Protein AF-A0A537VBP5-F1 (afdb_monomer)

Structure (mmCIF, N/CA/C/O backbone):
data_AF-A0A537VBP5-F1
#
_entry.id   AF-A0A537VBP5-F1
#
loop_
_atom_site.group_PDB
_atom_site.id
_atom_site.type_symbol
_atom_site.label_atom_id
_atom_site.label_alt_id
_atom_site.label_comp_id
_atom_site.label_asym_id
_atom_site.label_entity_id
_atom_site.label_seq_id
_atom_site.pdbx_PDB_ins_code
_atom_site.Cartn_x
_atom_site.Cartn_y
_atom_site.Cartn_z
_atom_site.occupancy
_atom_site.B_iso_or_equiv
_atom_site.auth_seq_id
_atom_site.auth_comp_id
_atom_site.auth_asym_id
_atom_site.auth_atom_id
_atom_site.pdbx_PDB_model_num
ATOM 1 N N . MET A 1 1 ? -20.173 78.931 26.736 1.00 52.53 1 MET A N 1
ATOM 2 C CA . MET A 1 1 ? -19.560 77.982 27.695 1.00 52.53 1 MET A CA 1
ATOM 3 C C . MET A 1 1 ? -19.810 76.545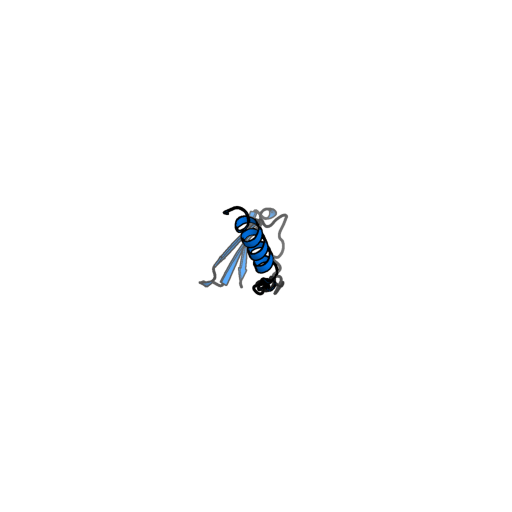 27.221 1.00 52.53 1 MET A C 1
ATOM 5 O O . MET A 1 1 ? -20.702 75.901 27.736 1.00 52.53 1 MET A O 1
ATOM 9 N N . MET A 1 2 ? -19.083 76.061 26.198 1.00 55.53 2 MET A N 1
ATOM 10 C CA . MET A 1 2 ? -19.261 74.708 25.611 1.00 55.53 2 MET A CA 1
ATOM 11 C C . MET A 1 2 ? -17.945 74.104 25.049 1.00 55.53 2 MET A C 1
ATOM 13 O O . MET A 1 2 ? -17.977 73.264 24.163 1.00 55.53 2 MET A O 1
ATOM 17 N N . MET A 1 3 ? -16.769 74.511 25.550 1.00 60.25 3 MET A N 1
ATOM 18 C CA . MET A 1 3 ? -15.457 74.130 24.975 1.00 60.25 3 MET A CA 1
ATOM 19 C C . MET A 1 3 ? -14.520 73.404 25.965 1.00 60.25 3 MET A C 1
ATOM 21 O O . MET A 1 3 ? -13.306 73.465 25.822 1.00 60.25 3 MET A O 1
ATOM 25 N N . ARG A 1 4 ? -15.055 72.770 27.023 1.00 56.09 4 ARG A N 1
ATOM 26 C CA . ARG A 1 4 ? -14.252 72.050 28.048 1.00 56.09 4 ARG A CA 1
ATOM 27 C C . ARG A 1 4 ? -14.545 70.545 28.134 1.00 56.09 4 ARG A C 1
ATOM 29 O O . ARG A 1 4 ? -13.780 69.821 28.754 1.00 56.09 4 ARG A O 1
ATOM 36 N N . TYR A 1 5 ? -15.603 70.066 27.479 1.00 57.06 5 TYR A N 1
ATOM 37 C CA . TYR A 1 5 ? -16.047 68.669 27.542 1.00 57.06 5 TYR A CA 1
ATOM 38 C C . TYR A 1 5 ? -15.398 67.686 26.541 1.00 57.06 5 TYR A C 1
ATOM 40 O O . TYR A 1 5 ? -15.249 66.526 26.916 1.00 57.06 5 TYR A O 1
ATOM 48 N N . PRO A 1 6 ? -14.939 68.068 25.326 1.00 53.72 6 PRO A N 1
ATOM 49 C CA . PRO A 1 6 ? -14.437 67.071 24.370 1.00 53.72 6 PRO A CA 1
ATOM 50 C C . PRO A 1 6 ? -13.040 66.540 24.738 1.00 53.72 6 PRO A C 1
ATOM 52 O O . PRO A 1 6 ? -12.716 65.393 24.451 1.00 53.72 6 PRO A O 1
ATOM 55 N N . CYS A 1 7 ? -12.230 67.344 25.436 1.00 51.22 7 CYS A N 1
ATOM 56 C CA . CYS A 1 7 ? -10.878 66.960 25.853 1.00 51.22 7 CYS A CA 1
ATOM 57 C C . CYS A 1 7 ? -10.892 65.920 26.992 1.00 51.22 7 CYS A C 1
ATOM 59 O O . CYS A 1 7 ? -10.079 65.000 27.013 1.00 51.22 7 CYS A O 1
ATOM 61 N N . VAL A 1 8 ? -11.871 66.013 27.903 1.00 55.34 8 VAL A N 1
ATOM 62 C CA . VAL A 1 8 ? -12.018 65.070 29.026 1.00 55.34 8 VAL A CA 1
ATOM 63 C C . VAL A 1 8 ? -12.542 63.713 28.544 1.00 55.34 8 VAL A C 1
ATOM 65 O O . VAL A 1 8 ? -12.083 62.679 29.018 1.00 55.34 8 VAL A O 1
ATOM 68 N N . VAL A 1 9 ? -13.443 63.699 27.554 1.00 55.00 9 VAL A N 1
ATOM 69 C CA . VAL A 1 9 ? -13.989 62.455 26.980 1.00 55.00 9 VAL A CA 1
ATOM 70 C C . VAL A 1 9 ? -12.916 61.659 26.225 1.00 55.00 9 VAL A C 1
ATOM 72 O O . VAL A 1 9 ? -12.848 60.441 26.381 1.0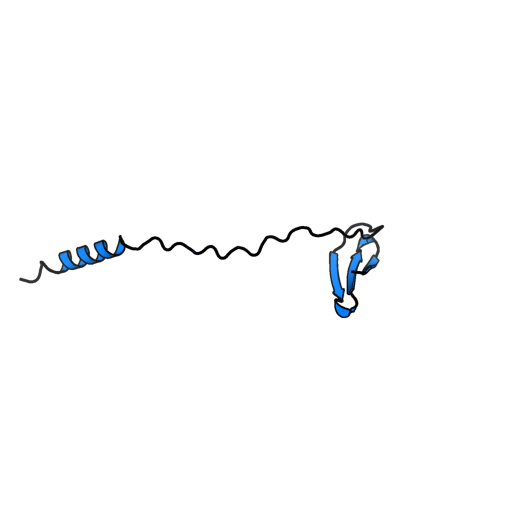0 55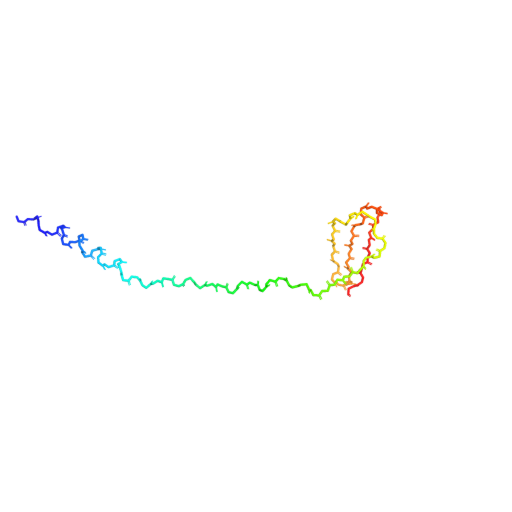.00 9 VAL A O 1
ATOM 75 N N . CYS A 1 10 ? -12.019 62.327 25.488 1.00 49.53 10 CYS A N 1
ATOM 76 C CA . CYS A 1 10 ? -10.882 61.657 24.843 1.00 49.53 10 CYS A CA 1
ATOM 77 C C . CYS A 1 10 ? -9.900 61.037 25.851 1.00 49.53 10 CYS A C 1
ATOM 79 O O . CYS A 1 10 ? -9.388 59.948 25.607 1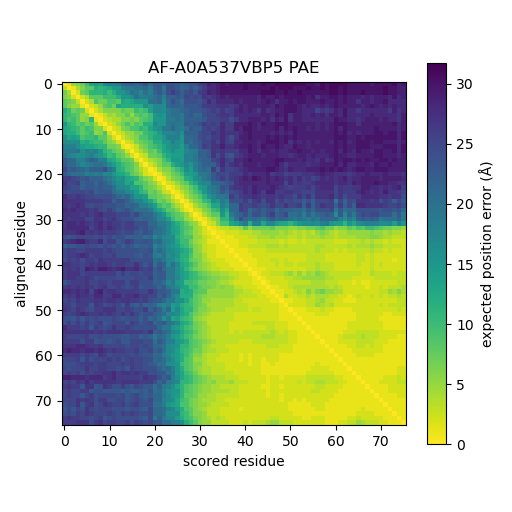.00 49.53 10 CYS A O 1
ATOM 81 N N . LEU A 1 11 ? -9.652 61.687 26.993 1.00 51.06 11 LEU A N 1
ATOM 82 C CA . LEU A 1 11 ? -8.706 61.191 28.002 1.00 51.06 11 LEU A CA 1
ATOM 83 C C . LEU A 1 11 ? -9.206 59.935 28.736 1.00 51.06 11 LEU A C 1
ATOM 85 O O . LEU A 1 11 ? -8.413 59.040 29.023 1.00 51.06 11 LEU A O 1
ATOM 89 N N . VAL A 1 12 ? -10.514 59.824 28.990 1.00 53.91 12 VAL A N 1
ATOM 90 C CA . VAL A 1 12 ? -11.099 58.641 29.651 1.00 53.91 12 VAL A CA 1
ATOM 91 C C . VAL A 1 12 ? -11.129 57.424 28.718 1.00 53.91 12 VAL A C 1
ATOM 93 O O . VAL A 1 12 ? -10.907 56.304 29.172 1.00 53.91 12 VAL A O 1
ATOM 96 N N . ALA A 1 13 ? -11.332 57.625 27.412 1.00 51.03 13 ALA A N 1
ATOM 97 C CA . ALA A 1 13 ? -11.338 56.535 26.431 1.00 51.03 13 ALA A CA 1
ATOM 98 C C . ALA A 1 13 ? -9.953 55.893 26.219 1.00 51.03 13 ALA A C 1
ATOM 100 O O . ALA A 1 13 ? -9.868 54.709 25.902 1.00 51.03 13 ALA A O 1
ATOM 101 N N . ILE A 1 14 ? -8.866 56.646 26.422 1.00 52.56 14 ILE A N 1
ATOM 102 C CA . ILE A 1 14 ? -7.493 56.125 26.310 1.00 52.56 14 ILE A CA 1
ATOM 103 C C . ILE A 1 14 ? -7.115 55.315 27.563 1.00 52.56 14 ILE A C 1
ATOM 105 O O . ILE A 1 14 ? -6.450 54.286 27.456 1.00 52.56 14 ILE A O 1
ATOM 109 N N . ALA A 1 15 ? -7.587 55.719 28.748 1.00 49.16 15 ALA A N 1
ATOM 110 C CA . ALA A 1 15 ? -7.259 55.051 30.011 1.00 49.16 15 ALA A CA 1
ATOM 111 C C . ALA A 1 15 ? -7.917 53.666 30.181 1.00 49.16 15 ALA A C 1
ATOM 113 O O . ALA A 1 15 ? -7.378 52.816 30.887 1.00 49.16 15 ALA A O 1
ATOM 114 N N . THR A 1 16 ? -9.053 53.400 29.528 1.00 49.25 16 THR A N 1
ATOM 115 C CA . THR A 1 16 ? -9.741 52.096 29.622 1.00 49.25 16 THR A CA 1
ATOM 116 C C . THR A 1 16 ? -9.183 51.034 28.670 1.00 49.25 16 THR A C 1
ATOM 118 O O . THR A 1 16 ? -9.482 49.852 28.837 1.00 49.25 16 THR A O 1
ATOM 121 N N . VAL A 1 17 ? -8.345 51.414 27.699 1.00 52.22 17 VAL A N 1
ATOM 122 C CA . VAL A 1 17 ? -7.708 50.468 26.764 1.00 52.22 17 VAL A CA 1
ATOM 123 C C . VAL A 1 17 ? -6.475 49.789 27.378 1.00 52.22 17 VAL A C 1
ATOM 125 O O . VAL A 1 17 ? -6.184 48.649 27.025 1.00 52.22 17 VAL A O 1
ATOM 128 N N . SER A 1 18 ? -5.803 50.423 28.344 1.00 56.22 18 SER A N 1
ATOM 129 C CA . SER A 1 18 ? -4.547 49.917 28.930 1.00 56.22 18 SER A CA 1
ATOM 130 C C . SER A 1 18 ? -4.701 48.873 30.046 1.00 56.22 18 SER A C 1
ATOM 132 O O . SER A 1 18 ? -3.692 48.403 30.559 1.00 56.22 18 SER A O 1
ATOM 134 N N . LEU A 1 19 ? -5.926 48.500 30.443 1.00 51.66 19 LEU A N 1
ATOM 135 C CA . LEU A 1 19 ? -6.180 47.496 31.497 1.00 51.66 19 LEU A CA 1
ATOM 136 C C . LEU A 1 19 ? -6.726 46.160 30.967 1.00 51.66 19 LEU A C 1
ATOM 138 O O . LEU A 1 19 ? -7.310 45.385 31.726 1.00 51.66 19 LEU A O 1
ATOM 142 N N . ARG A 1 20 ? -6.562 45.857 29.675 1.00 54.38 20 ARG A N 1
ATOM 143 C CA . ARG A 1 20 ? -6.913 44.519 29.187 1.00 54.38 20 ARG A CA 1
ATOM 144 C C . ARG A 1 20 ? -5.904 43.513 29.756 1.00 54.38 20 ARG A C 1
ATOM 146 O O . ARG A 1 20 ? -4.718 43.684 29.488 1.00 54.38 20 ARG A O 1
ATOM 153 N N . PRO A 1 21 ? -6.329 42.493 30.527 1.00 58.72 21 PRO A N 1
ATOM 154 C CA . PRO A 1 21 ? -5.450 41.369 30.809 1.00 58.72 21 PRO A CA 1
ATOM 155 C C . PRO A 1 21 ? -5.029 40.772 29.467 1.00 58.72 21 PRO A C 1
ATOM 157 O O . PRO A 1 21 ? -5.859 40.676 28.555 1.00 58.72 21 PRO A O 1
ATOM 160 N N . ASP A 1 22 ? -3.749 40.424 29.339 1.00 58.31 22 ASP A N 1
ATOM 161 C CA . ASP A 1 22 ? -3.255 39.677 28.190 1.00 58.31 22 ASP A CA 1
ATOM 162 C C . ASP A 1 22 ? -4.197 38.497 27.958 1.00 58.31 22 ASP A C 1
ATOM 164 O O . ASP A 1 22 ? -4.401 37.654 28.836 1.00 58.31 22 ASP A O 1
ATOM 168 N N . LEU A 1 23 ? -4.838 38.482 26.790 1.00 63.75 23 LEU A N 1
ATOM 169 C CA . LEU A 1 23 ? -5.588 37.327 26.335 1.00 63.75 23 LEU A CA 1
ATOM 170 C C . LEU A 1 23 ? -4.553 36.221 26.158 1.00 63.75 23 LEU A C 1
ATOM 172 O O . LEU A 1 23 ? -3.861 36.166 25.143 1.00 63.75 23 LEU A O 1
ATOM 176 N N . THR A 1 24 ? -4.406 35.369 27.168 1.00 62.97 24 THR A N 1
ATOM 177 C CA . THR A 1 24 ? -3.640 34.141 27.042 1.00 62.97 24 THR A CA 1
ATOM 178 C C . THR A 1 24 ? -4.335 33.306 25.981 1.00 62.97 24 THR A C 1
ATOM 180 O O . THR A 1 24 ? -5.437 32.789 26.167 1.00 62.97 24 THR A O 1
ATOM 183 N N . PHE A 1 25 ? -3.713 33.237 24.808 1.00 64.50 25 PHE A N 1
ATOM 184 C CA . PHE A 1 25 ? -4.120 32.300 23.784 1.00 64.50 25 PHE A CA 1
ATOM 185 C C . PHE A 1 25 ? -3.966 30.904 24.387 1.00 64.50 25 PHE A C 1
ATOM 187 O O . PHE A 1 25 ? -2.867 30.496 24.757 1.00 64.50 25 PHE A O 1
ATOM 194 N N . SER A 1 26 ? -5.082 30.200 24.566 1.00 62.50 26 SER A N 1
ATOM 195 C CA . SER A 1 26 ? -5.041 28.790 24.920 1.00 62.50 26 SER A CA 1
ATOM 196 C C . SER A 1 26 ? -4.438 28.067 23.722 1.00 62.50 26 SER A C 1
ATOM 198 O O . SER A 1 26 ? -5.079 27.948 22.680 1.00 62.50 26 SER A O 1
ATOM 200 N N . GLU A 1 27 ? -3.186 27.632 23.850 1.00 64.75 27 GLU A N 1
ATOM 201 C CA . GLU A 1 27 ? -2.613 26.655 22.936 1.00 64.75 27 GLU A CA 1
ATOM 202 C C . GLU A 1 27 ? -3.455 25.388 23.100 1.00 64.75 27 GLU A C 1
ATOM 204 O O . GLU A 1 27 ? -3.334 24.662 24.088 1.00 64.75 27 GLU A O 1
ATOM 209 N N . THR A 1 28 ? -4.403 25.166 22.184 1.00 64.75 28 THR A N 1
ATOM 210 C CA . THR A 1 28 ? -5.028 23.851 22.034 1.00 64.75 28 THR A CA 1
ATOM 211 C C . THR A 1 28 ? -3.888 22.849 21.955 1.00 64.75 28 THR A C 1
ATOM 213 O O . THR A 1 28 ? -3.024 23.057 21.098 1.00 64.75 28 THR A O 1
ATOM 216 N N . PRO A 1 29 ? -3.848 21.811 22.816 1.00 64.69 29 PRO A N 1
ATOM 217 C CA . PRO A 1 29 ? -2.801 20.808 22.744 1.00 64.69 29 PRO A CA 1
ATOM 218 C C . PRO A 1 29 ? -2.758 20.327 21.302 1.00 64.69 29 PRO A C 1
ATOM 220 O O . PRO A 1 29 ? -3.757 19.832 20.771 1.00 64.69 29 PRO A O 1
ATOM 223 N N . SER A 1 30 ? -1.631 20.588 20.641 1.00 67.69 30 SER A N 1
ATOM 224 C CA . SER A 1 30 ? -1.410 20.105 19.291 1.00 67.69 30 SER A CA 1
ATOM 225 C C . SER A 1 30 ? -1.634 18.594 19.337 1.00 67.69 30 SER A C 1
ATOM 227 O O . SER A 1 30 ? -1.137 17.945 20.266 1.00 67.69 30 SER A O 1
ATOM 229 N N . PRO A 1 31 ? -2.440 18.017 18.421 1.00 70.19 31 PRO A N 1
ATOM 230 C CA . PRO A 1 31 ? -2.567 16.571 18.367 1.00 70.19 31 PRO A CA 1
ATOM 231 C C . PRO A 1 31 ? -1.149 16.015 18.315 1.00 70.19 31 PRO A C 1
ATOM 233 O O . PRO A 1 31 ? -0.340 16.472 17.503 1.00 70.19 31 PRO A O 1
ATOM 236 N N . SER A 1 32 ? -0.838 15.125 19.260 1.00 77.69 32 SER A N 1
ATOM 237 C CA . SER A 1 32 ? 0.485 14.525 19.411 1.00 77.69 32 SER A CA 1
ATOM 238 C C . SER A 1 32 ? 1.031 14.174 18.033 1.00 77.69 32 SER A C 1
ATOM 240 O O . SER A 1 32 ? 0.335 13.513 17.256 1.00 77.69 32 SER A O 1
ATOM 242 N N . SER A 1 33 ? 2.236 14.648 17.715 1.00 86.25 33 SER A N 1
ATOM 243 C CA . SER 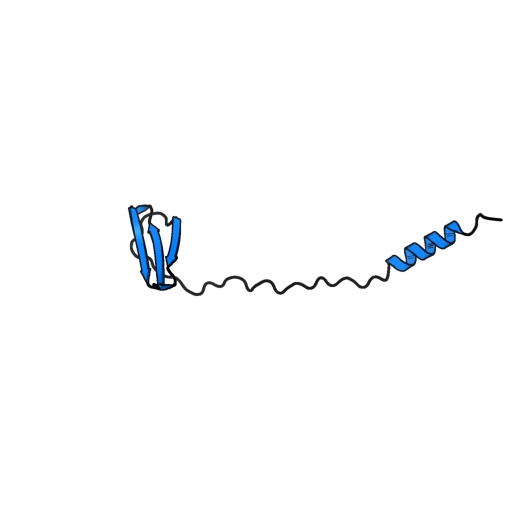A 1 33 ? 2.863 14.363 16.429 1.00 86.25 33 SER A CA 1
ATOM 244 C C . SER A 1 33 ? 2.850 12.860 16.170 1.00 86.25 33 SER A C 1
ATOM 246 O O . SER A 1 33 ? 3.074 12.064 17.087 1.00 86.25 33 SER A O 1
ATOM 248 N N . LEU A 1 34 ? 2.566 12.473 14.924 1.00 89.94 34 LEU A N 1
ATOM 249 C CA . LEU A 1 34 ? 2.611 11.071 14.534 1.00 89.94 34 LEU A CA 1
ATOM 250 C C . LEU A 1 34 ? 3.994 10.515 14.867 1.00 89.94 34 LEU A C 1
ATOM 252 O O . LEU A 1 34 ? 5.014 11.036 14.414 1.00 89.94 34 LEU A O 1
ATOM 256 N N . GLN A 1 35 ? 4.004 9.467 15.682 1.00 92.44 35 GLN A N 1
ATOM 257 C CA . GLN A 1 35 ? 5.208 8.729 16.014 1.00 92.44 35 GLN A CA 1
ATOM 258 C C . GLN A 1 35 ? 5.325 7.543 15.066 1.00 92.44 35 GLN A C 1
ATOM 260 O O . GLN A 1 35 ? 4.328 6.920 14.700 1.00 92.44 35 GLN A O 1
ATOM 265 N N . LEU A 1 36 ? 6.553 7.225 14.669 1.00 94.31 36 LEU A N 1
ATOM 266 C CA . LEU A 1 36 ? 6.814 5.999 13.933 1.00 94.31 36 LEU A CA 1
ATOM 267 C C . LEU A 1 36 ? 6.552 4.806 14.861 1.00 94.31 36 LEU A C 1
ATOM 269 O O . LEU A 1 36 ? 7.346 4.540 15.758 1.00 94.31 36 LEU A O 1
ATOM 273 N N . GLU A 1 37 ? 5.455 4.093 14.627 1.00 94.69 37 GLU A N 1
ATOM 274 C CA . GLU A 1 37 ? 5.096 2.910 15.411 1.00 94.69 37 GLU A CA 1
ATOM 275 C C . GLU A 1 37 ? 5.838 1.659 14.922 1.00 94.69 37 GLU A C 1
ATOM 277 O O . GLU A 1 37 ? 6.422 0.923 15.713 1.00 94.69 37 GLU A O 1
ATOM 282 N N . THR A 1 38 ? 5.848 1.424 13.607 1.00 95.12 38 THR A N 1
ATOM 283 C CA . THR A 1 38 ? 6.449 0.225 13.013 1.00 95.12 38 THR A CA 1
ATOM 284 C C . THR A 1 38 ? 6.937 0.462 11.584 1.00 95.12 38 THR A C 1
ATOM 286 O O . THR A 1 38 ? 6.579 1.448 10.936 1.00 95.12 38 THR A O 1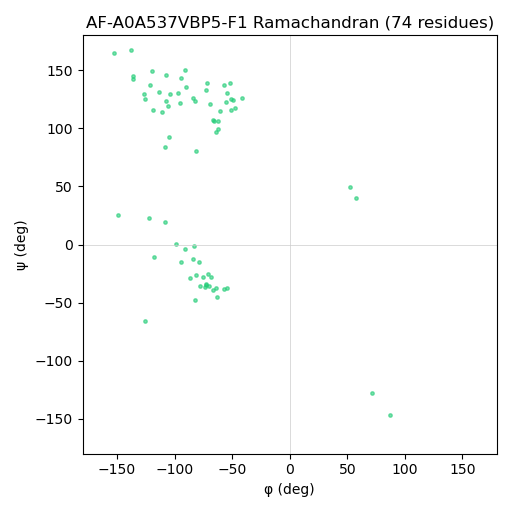
ATOM 289 N N . LYS A 1 39 ? 7.771 -0.455 11.083 1.00 95.19 39 LYS A N 1
ATOM 290 C CA . LYS A 1 39 ? 8.196 -0.528 9.679 1.00 95.19 39 LYS A CA 1
ATOM 291 C C . LYS A 1 39 ? 7.920 -1.931 9.155 1.00 95.19 39 LYS A C 1
ATOM 293 O O . LYS A 1 39 ? 8.364 -2.903 9.758 1.00 95.19 39 LYS A O 1
ATOM 298 N N . ILE A 1 40 ? 7.253 -2.023 8.010 1.00 94.50 40 ILE A N 1
ATOM 299 C CA . ILE A 1 40 ? 6.975 -3.295 7.340 1.00 94.50 40 ILE A CA 1
ATOM 300 C C . ILE A 1 40 ? 7.894 -3.406 6.114 1.00 94.50 40 ILE A C 1
ATOM 302 O O . ILE A 1 40 ? 7.832 -2.535 5.244 1.00 94.50 40 ILE A O 1
ATOM 306 N N . PRO A 1 41 ? 8.773 -4.420 6.027 1.00 93.00 41 PRO A N 1
ATOM 307 C CA . PRO A 1 41 ? 9.576 -4.644 4.830 1.00 93.00 41 PRO A CA 1
ATOM 308 C C . PRO A 1 41 ? 8.701 -5.194 3.692 1.00 93.00 41 PRO A C 1
ATOM 310 O O . PRO A 1 41 ? 7.940 -6.133 3.901 1.00 93.00 41 PRO A O 1
ATOM 313 N N . LEU A 1 42 ? 8.833 -4.637 2.483 1.00 92.62 42 LEU A N 1
ATOM 314 C CA . LEU A 1 42 ? 8.034 -5.028 1.306 1.00 92.62 42 LEU A CA 1
ATOM 315 C C . LEU A 1 42 ? 8.672 -6.139 0.448 1.00 92.62 42 LEU A C 1
ATOM 317 O O . LEU A 1 42 ? 8.059 -6.616 -0.497 1.00 92.62 42 LEU A O 1
ATOM 321 N N . GLY A 1 43 ? 9.890 -6.582 0.774 1.00 91.62 43 GLY A N 1
ATOM 322 C CA . GLY A 1 43 ? 10.633 -7.559 -0.029 1.00 91.62 43 GLY A CA 1
ATOM 323 C C . GLY A 1 43 ? 11.453 -6.909 -1.149 1.00 91.62 43 GLY A C 1
ATOM 324 O O . GLY A 1 43 ? 11.990 -5.816 -0.965 1.00 91.62 43 GLY A O 1
ATOM 325 N N . ASP A 1 44 ? 11.598 -7.604 -2.282 1.00 94.06 44 ASP A N 1
ATOM 326 C CA . ASP A 1 44 ? 12.391 -7.142 -3.432 1.00 94.06 44 ASP A CA 1
ATOM 327 C C . ASP A 1 44 ? 11.591 -6.154 -4.296 1.00 94.06 44 ASP A C 1
ATOM 329 O O . ASP A 1 44 ? 10.997 -6.516 -5.313 1.00 94.06 44 ASP A O 1
ATOM 333 N N . VAL A 1 45 ? 11.545 -4.894 -3.859 1.00 95.81 45 VAL A N 1
ATOM 334 C CA . VAL A 1 45 ? 10.916 -3.795 -4.604 1.00 95.81 45 VAL A CA 1
ATOM 335 C C . VAL A 1 45 ? 11.962 -3.042 -5.414 1.00 95.81 45 VAL A C 1
ATOM 337 O O . VAL A 1 45 ? 12.897 -2.461 -4.857 1.00 95.81 45 VAL A O 1
ATOM 340 N N . LYS A 1 46 ? 11.783 -2.982 -6.736 1.00 95.69 46 LYS A N 1
ATOM 341 C CA . LYS A 1 46 ? 12.633 -2.183 -7.626 1.00 95.69 46 LYS A CA 1
ATOM 342 C C . LYS A 1 46 ? 12.065 -0.777 -7.780 1.00 95.69 46 LYS A C 1
ATOM 344 O O . LYS A 1 46 ? 10.880 -0.577 -8.036 1.00 95.69 46 LYS A O 1
ATOM 349 N N . GLY A 1 47 ? 12.939 0.222 -7.700 1.00 94.12 47 GLY A N 1
ATOM 350 C CA . GLY A 1 47 ? 12.574 1.611 -7.960 1.00 94.12 47 GLY A CA 1
ATOM 351 C C . GLY A 1 47 ? 11.698 2.222 -6.865 1.00 94.12 47 GLY A C 1
ATOM 352 O O . GLY A 1 47 ? 12.087 2.258 -5.701 1.00 94.12 47 GLY A O 1
ATOM 353 N N . ARG A 1 48 ? 10.559 2.800 -7.257 1.00 94.75 48 ARG A N 1
ATOM 354 C CA . ARG A 1 48 ? 9.690 3.598 -6.381 1.00 94.75 48 ARG A CA 1
ATOM 355 C C . ARG A 1 48 ? 8.407 2.845 -6.049 1.00 94.75 48 ARG A C 1
ATOM 357 O O . ARG A 1 48 ? 7.842 2.187 -6.917 1.00 94.75 48 ARG A O 1
ATOM 364 N N . ILE A 1 49 ? 7.915 3.066 -4.836 1.00 96.56 49 ILE A N 1
ATOM 365 C CA . ILE A 1 49 ? 6.497 2.914 -4.501 1.00 96.56 49 ILE A CA 1
ATOM 366 C C . ILE A 1 49 ? 5.790 4.258 -4.712 1.00 96.56 49 ILE A C 1
ATOM 368 O O . ILE A 1 49 ? 6.429 5.311 -4.581 1.00 96.56 49 ILE A O 1
ATOM 372 N N . ASP A 1 50 ? 4.505 4.247 -5.057 1.00 95.12 50 ASP A N 1
ATOM 373 C CA . ASP A 1 50 ? 3.746 5.473 -5.339 1.00 95.12 50 ASP A CA 1
ATOM 374 C C . ASP A 1 50 ? 2.461 5.607 -4.502 1.00 95.12 50 ASP A C 1
ATOM 376 O O . ASP A 1 50 ? 2.381 6.501 -3.659 1.00 95.12 50 ASP A O 1
ATOM 380 N N . HIS A 1 51 ? 1.478 4.731 -4.702 1.00 96.69 51 HIS A N 1
ATOM 381 C CA . HIS A 1 51 ? 0.141 4.801 -4.127 1.00 96.69 51 HIS A CA 1
ATOM 382 C C . HIS A 1 51 ? -0.138 3.573 -3.260 1.00 96.69 51 HIS A C 1
ATOM 384 O O . HIS A 1 51 ? 0.358 2.472 -3.512 1.00 96.69 51 HIS A O 1
ATOM 390 N N . MET A 1 52 ? -0.963 3.773 -2.231 1.00 97.75 52 MET A N 1
ATOM 391 C CA . MET A 1 52 ? -1.371 2.724 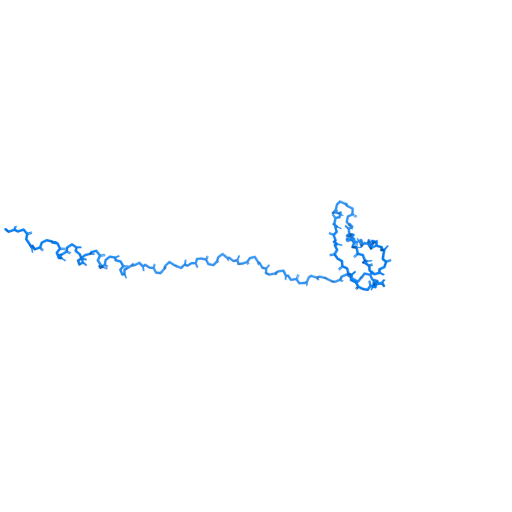-1.302 1.00 97.75 52 MET A CA 1
ATOM 392 C C . MET A 1 52 ? -2.870 2.795 -1.022 1.00 97.75 52 MET A C 1
ATOM 394 O O . MET A 1 52 ? -3.441 3.883 -0.938 1.00 97.75 52 MET A O 1
ATOM 398 N N . ALA A 1 53 ? -3.496 1.634 -0.844 1.00 98.44 53 ALA A N 1
ATOM 399 C CA . ALA A 1 53 ? -4.898 1.516 -0.453 1.00 98.44 53 ALA A CA 1
ATOM 400 C C . ALA A 1 53 ? -5.053 0.449 0.633 1.00 98.44 53 ALA A C 1
ATOM 402 O O . ALA A 1 53 ? -4.385 -0.582 0.591 1.00 98.44 53 ALA A O 1
ATOM 403 N N . ILE A 1 54 ? -5.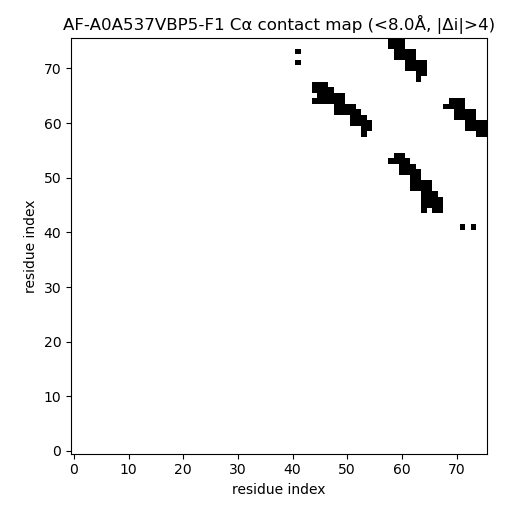943 0.685 1.597 1.00 98.25 54 ILE A N 1
ATOM 404 C CA . ILE A 1 54 ? -6.169 -0.220 2.727 1.00 98.25 54 ILE A CA 1
ATOM 405 C C . ILE A 1 54 ? -7.570 -0.835 2.676 1.00 98.25 54 ILE A C 1
ATOM 407 O O . ILE A 1 54 ? -8.570 -0.135 2.521 1.00 98.25 54 ILE A O 1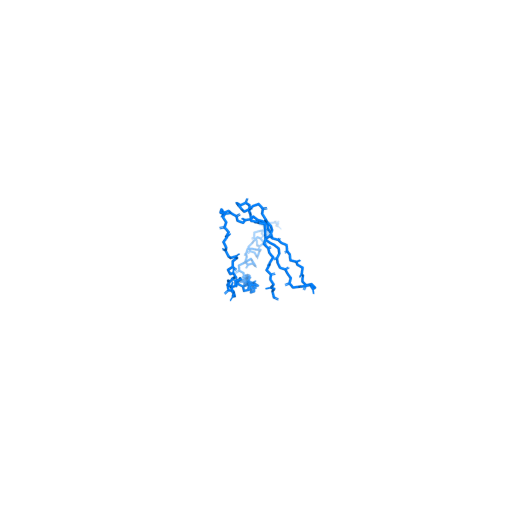
ATOM 411 N N . ASP A 1 55 ? -7.635 -2.152 2.842 1.00 98.44 55 ASP A N 1
ATOM 412 C CA . ASP A 1 55 ? -8.850 -2.917 3.113 1.00 98.44 55 ASP A CA 1
ATOM 413 C C . ASP A 1 55 ? -8.835 -3.316 4.593 1.00 98.44 55 ASP A C 1
ATOM 415 O O . ASP A 1 55 ? -8.248 -4.330 4.969 1.00 98.44 55 ASP A O 1
ATOM 419 N N . LEU A 1 56 ? -9.450 -2.492 5.446 1.00 97.81 56 LEU A N 1
ATOM 420 C CA . LEU A 1 56 ? -9.536 -2.744 6.889 1.00 97.81 56 LEU A CA 1
ATOM 421 C C . LEU A 1 56 ? -10.335 -4.016 7.233 1.00 97.81 56 LEU A C 1
ATOM 423 O O . LEU A 1 56 ? -9.838 -4.793 8.048 1.00 97.81 56 LEU A O 1
ATOM 427 N N . PRO A 1 57 ? -11.514 -4.293 6.629 1.00 98.19 57 PRO A N 1
ATOM 428 C CA . PRO A 1 57 ? -12.246 -5.535 6.886 1.00 98.19 57 PRO A CA 1
ATOM 429 C C . PRO A 1 57 ? -11.425 -6.805 6.659 1.00 98.19 57 PRO A C 1
ATOM 431 O O . PRO A 1 57 ? -11.578 -7.769 7.409 1.00 98.19 57 PRO A O 1
ATOM 434 N N . ARG A 1 58 ? -10.563 -6.817 5.633 1.00 98.31 58 ARG A N 1
ATOM 435 C CA . ARG A 1 58 ? -9.691 -7.966 5.327 1.00 98.31 58 ARG A CA 1
ATOM 436 C C . ARG A 1 58 ? -8.265 -7.813 5.845 1.00 98.31 58 ARG A C 1
ATOM 438 O O . ARG A 1 58 ? -7.474 -8.721 5.622 1.00 98.31 58 ARG A O 1
ATOM 445 N N . ARG A 1 59 ? -7.958 -6.694 6.506 1.00 98.06 59 ARG A N 1
ATOM 446 C CA . ARG A 1 59 ? -6.637 -6.328 7.033 1.00 98.06 59 ARG A CA 1
ATOM 447 C C . ARG A 1 59 ? -5.522 -6.413 5.989 1.00 98.06 59 ARG A C 1
ATOM 449 O O . ARG A 1 59 ? -4.480 -7.004 6.226 1.00 98.06 59 ARG A O 1
ATOM 456 N N . ARG A 1 60 ? -5.731 -5.812 4.818 1.00 98.19 60 ARG A N 1
ATOM 457 C CA . ARG A 1 60 ? -4.723 -5.791 3.746 1.00 98.19 60 ARG A CA 1
ATOM 458 C C . ARG A 1 60 ? -4.338 -4.378 3.360 1.00 98.19 60 ARG A C 1
ATOM 460 O O . ARG A 1 60 ? -5.208 -3.527 3.185 1.00 98.19 60 ARG A O 1
ATOM 467 N N . LEU A 1 61 ? -3.045 -4.155 3.163 1.00 98.06 61 LEU A N 1
ATOM 468 C CA . LEU A 1 61 ? -2.506 -2.963 2.519 1.00 98.06 61 LEU A CA 1
ATOM 469 C C . LEU A 1 61 ? -2.001 -3.338 1.126 1.00 98.06 61 LEU A C 1
ATOM 471 O O . LEU A 1 61 ? -1.159 -4.221 0.976 1.00 98.06 61 LEU A O 1
ATOM 475 N N . PHE A 1 62 ? -2.517 -2.655 0.113 1.00 98.19 62 PHE A N 1
ATOM 476 C CA . PHE A 1 62 ? -2.072 -2.769 -1.270 1.00 98.19 62 PHE A CA 1
ATOM 477 C C . PHE A 1 62 ? -1.081 -1.645 -1.562 1.00 98.19 62 PHE A C 1
ATOM 479 O O . PHE A 1 62 ? -1.385 -0.484 -1.275 1.00 98.19 62 PHE A O 1
ATOM 486 N N . VAL A 1 63 ? 0.076 -1.978 -2.132 1.00 98.12 63 VAL A N 1
ATOM 487 C CA . VAL A 1 63 ? 1.152 -1.033 -2.464 1.00 98.12 63 VAL A CA 1
ATOM 488 C C . VAL A 1 63 ? 1.503 -1.189 -3.937 1.00 98.12 63 VAL A C 1
ATOM 490 O O . VAL A 1 63 ? 1.801 -2.294 -4.383 1.00 98.12 63 VAL A O 1
ATOM 493 N N . ALA A 1 64 ? 1.466 -0.104 -4.704 1.00 98.19 64 ALA A N 1
ATOM 494 C CA . ALA A 1 64 ? 1.892 -0.142 -6.097 1.00 98.19 64 ALA A CA 1
ATOM 495 C C . ALA A 1 64 ? 3.426 -0.020 -6.199 1.00 98.19 64 ALA A C 1
ATOM 497 O O . ALA A 1 64 ? 4.047 0.910 -5.674 1.00 98.19 64 ALA A O 1
ATOM 498 N N . GLU A 1 65 ? 4.039 -1.011 -6.848 1.00 97.69 65 GLU A N 1
ATOM 499 C CA . GLU A 1 65 ? 5.487 -1.172 -6.989 1.00 97.69 65 GLU A CA 1
ATOM 500 C C . GLU A 1 65 ? 5.888 -0.860 -8.435 1.00 97.69 65 GLU A C 1
ATOM 502 O O . GLU A 1 65 ? 6.019 -1.752 -9.276 1.00 97.69 65 GLU A O 1
ATOM 507 N N . LEU A 1 66 ? 6.074 0.426 -8.748 1.00 95.94 66 LEU A N 1
ATOM 508 C CA . LEU A 1 66 ? 6.204 0.896 -10.133 1.00 95.94 66 LEU A CA 1
ATOM 509 C C . LEU A 1 66 ? 7.352 0.224 -10.904 1.00 95.94 66 LEU A C 1
ATOM 511 O O . LEU A 1 66 ? 7.213 -0.048 -12.091 1.00 95.94 66 LEU A O 1
ATOM 515 N N . GLY A 1 67 ? 8.493 -0.038 -10.260 1.00 96.31 67 GLY A N 1
ATOM 516 C CA . GLY A 1 67 ? 9.622 -0.691 -10.934 1.00 96.31 67 GLY A CA 1
ATOM 517 C C . GLY A 1 67 ? 9.481 -2.208 -11.079 1.00 96.31 67 GLY A C 1
ATOM 518 O O . GLY A 1 67 ? 10.223 -2.797 -11.865 1.00 96.31 67 GLY A O 1
ATOM 519 N N . ASN A 1 68 ? 8.550 -2.830 -10.352 1.00 97.31 68 ASN A N 1
ATOM 520 C CA . ASN A 1 68 ? 8.242 -4.254 -10.472 1.00 97.31 68 ASN A CA 1
ATOM 521 C C . ASN A 1 68 ? 7.075 -4.532 -11.434 1.00 97.31 68 ASN A C 1
ATOM 523 O O . ASN A 1 68 ? 6.922 -5.676 -11.849 1.00 97.31 68 ASN A O 1
ATOM 527 N N . ASP A 1 69 ? 6.289 -3.509 -11.798 1.00 96.62 69 ASP A N 1
ATOM 528 C CA . ASP A 1 69 ? 5.031 -3.639 -12.554 1.00 96.62 69 ASP A CA 1
ATOM 529 C C . ASP A 1 69 ? 4.006 -4.546 -11.840 1.00 96.62 69 ASP A C 1
ATOM 531 O O . ASP A 1 69 ? 3.323 -5.379 -12.437 1.00 96.62 69 ASP A O 1
ATOM 535 N N . THR A 1 70 ? 3.931 -4.411 -10.511 1.00 97.00 70 THR A N 1
ATOM 536 C CA . THR A 1 70 ? 3.110 -5.254 -9.629 1.00 97.00 70 THR A CA 1
ATOM 537 C C . THR A 1 70 ? 2.388 -4.451 -8.549 1.00 97.00 70 THR A C 1
ATOM 539 O O . THR A 1 70 ? 2.690 -3.287 -8.273 1.00 97.00 70 THR A O 1
ATOM 542 N N . VAL A 1 71 ? 1.428 -5.116 -7.898 1.00 97.25 71 VAL A N 1
ATOM 543 C CA . VAL A 1 71 ? 0.827 -4.668 -6.637 1.00 97.25 71 VAL A CA 1
ATOM 544 C C . VAL A 1 71 ? 1.265 -5.618 -5.527 1.00 97.25 71 VAL A C 1
ATOM 546 O O . VAL A 1 71 ? 0.874 -6.788 -5.520 1.00 97.25 71 VAL A O 1
ATOM 549 N N . GLY A 1 72 ? 2.053 -5.106 -4.585 1.00 96.19 72 GLY A N 1
ATOM 550 C CA . GLY A 1 72 ? 2.390 -5.800 -3.349 1.00 96.19 72 GLY A CA 1
ATOM 551 C C . GLY A 1 72 ? 1.184 -5.842 -2.412 1.00 96.19 72 GLY A C 1
ATOM 552 O O . GLY A 1 72 ? 0.446 -4.861 -2.282 1.00 96.19 72 GLY A O 1
ATOM 553 N N . VAL A 1 73 ? 0.966 -6.984 -1.758 1.00 97.00 73 VAL A N 1
ATOM 554 C CA . VAL A 1 73 ? -0.115 -7.170 -0.781 1.00 97.00 73 VAL A CA 1
ATOM 555 C C . VAL A 1 73 ? 0.500 -7.507 0.567 1.00 97.00 73 VAL A C 1
ATOM 557 O O . VAL A 1 73 ? 1.131 -8.551 0.723 1.00 97.00 73 VAL A O 1
ATOM 560 N N . VAL A 1 74 ? 0.294 -6.624 1.538 1.00 96.81 74 VAL A N 1
ATOM 561 C CA . VAL A 1 74 ? 0.757 -6.785 2.916 1.00 96.81 74 VAL A CA 1
ATOM 562 C C . VAL A 1 74 ? -0.425 -7.173 3.793 1.00 96.81 74 VAL A C 1
ATOM 564 O O . VAL A 1 74 ? -1.465 -6.514 3.762 1.00 96.81 74 VAL A O 1
ATOM 567 N N . ASP A 1 75 ? -0.252 -8.232 4.578 1.00 95.88 75 ASP A N 1
ATOM 568 C CA . ASP A 1 75 ? -1.192 -8.643 5.623 1.00 95.88 75 ASP A CA 1
ATOM 569 C C . ASP A 1 75 ? -0.898 -7.851 6.910 1.00 95.88 75 ASP A C 1
ATOM 571 O O . ASP A 1 75 ? 0.258 -7.790 7.342 1.00 95.88 75 ASP A O 1
ATOM 575 N N . LEU A 1 76 ? -1.916 -7.189 7.469 1.00 93.94 76 LEU A N 1
ATOM 576 C CA . LEU A 1 76 ? -1.818 -6.263 8.611 1.00 93.94 76 LEU A CA 1
ATOM 577 C C . LEU A 1 76 ? -2.335 -6.877 9.911 1.00 93.94 76 LEU A C 1
ATOM 579 O O . LEU A 1 76 ? -3.224 -7.753 9.887 1.00 93.94 76 LEU A O 1
#

pLDDT: mean 79.8, std 19.4, range [49.16, 98.44]

Radius of gyration: 32.12 Å; Cα contacts (8 Å, |Δi|>4): 64; chains: 1; bounding box: 32×87×44 Å

Nearest PDB structures (foldseek):
  2n55-assembly1_A  TM=4.722E-01  e=3.887E+00  Homo sapiens
  1gcp-assembly4_D  TM=3.905E-01  e=6.984E+00  Mus musculus
  8j07-assembly1_G  TM=2.167E-01  e=6.131E+00  Homo sapiens

Mean predicted aligned error: 14.93 Å

Secondary structure (DSSP, 8-state):
--SSHHHHHHHHHHHTTTTPPP----------PPP-------SS--S-EEEEEEETTTTEEEEEETTTTEEEEEE-

Sequence (76 aa):
MMMRYPCVVCLVAIATVSLRPDLTFSETPSPSSLQLETKIPLGDVKGRIDHMAIDLPRRRLFVAELGNDTVGVVDL

Foldseek 3Di:
DPPPPPVVVVVVVVVVVVPDDPPPDPPPPDDPPDDCPDDDDQPDAPDDWDDWDADPVQQWIWIDRPRVNDIGIDRD

Solvent-accessible surface area (backbone atoms only — not comparable to full-atom values): 5222 Å² total; per-residue (Å²): 144,86,88,71,61,71,65,56,56,56,54,55,62,58,62,68,65,77,72,65,72,80,80,76,76,77,75,69,80,70,76,76,72,90,70,90,85,81,84,83,87,87,71,96,72,40,84,50,74,81,55,73,51,75,41,73,95,78,30,35,39,39,35,38,28,66,58,66,77,46,72,48,78,43,84,105